Protein AF-A0A0N0Y2H9-F1 (afdb_monomer)

Sequence (114 aa):
MRFTQIVAGVDGRRLTVHWALGDAGSALEAGRGLHAGQFKTPERKGRMHTDLARACWQLRKPEQAATELLSAVRVCPAEVRDRPAIRRIAAELRSRHAQVVGVRELDTVFTTNA

Mean predicted aligned error: 9.99 Å

Radius of gyration: 14.58 Å; Cα contacts (8 Å, |Δi|>4): 117; chains: 1; bounding box: 41×27×34 Å

Structure (mmCIF, N/CA/C/O backbone):
data_AF-A0A0N0Y2H9-F1
#
_entry.id   AF-A0A0N0Y2H9-F1
#
loop_
_atom_site.group_PDB
_atom_site.id
_atom_site.type_symbol
_atom_site.label_atom_id
_atom_site.label_alt_id
_atom_site.label_comp_id
_atom_site.label_asym_id
_atom_site.label_entity_id
_atom_site.label_seq_id
_atom_s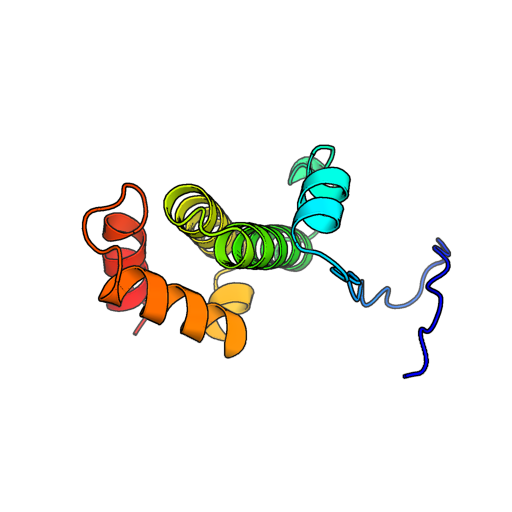ite.pdbx_PDB_ins_code
_atom_site.Cartn_x
_atom_site.Cartn_y
_atom_site.Cartn_z
_atom_site.occupancy
_atom_site.B_iso_or_equiv
_atom_site.auth_seq_id
_atom_site.auth_comp_id
_atom_site.auth_asym_id
_atom_site.auth_atom_id
_atom_site.pdbx_PDB_model_num
ATOM 1 N N . MET A 1 1 ? 23.328 -16.946 9.118 1.00 32.53 1 MET A N 1
ATOM 2 C CA . MET A 1 1 ? 22.316 -16.465 8.151 1.00 32.53 1 MET A CA 1
ATOM 3 C C . MET A 1 1 ? 23.055 -15.762 7.021 1.00 32.53 1 MET A C 1
ATOM 5 O O . MET A 1 1 ? 23.845 -14.875 7.307 1.00 32.53 1 MET A O 1
ATOM 9 N N . ARG A 1 2 ? 22.933 -16.245 5.777 1.00 28.75 2 ARG A N 1
ATOM 10 C CA . ARG A 1 2 ? 23.695 -15.729 4.625 1.00 28.75 2 ARG A CA 1
ATOM 11 C C . ARG A 1 2 ? 23.066 -14.419 4.137 1.00 28.75 2 ARG A C 1
ATOM 13 O O . ARG A 1 2 ? 21.943 -14.438 3.652 1.00 28.75 2 ARG A O 1
ATOM 20 N N . PHE A 1 3 ? 23.798 -13.317 4.266 1.00 26.92 3 PHE A N 1
ATOM 21 C CA . PHE A 1 3 ? 23.479 -12.036 3.638 1.00 26.92 3 PHE A CA 1
ATOM 22 C C . PHE A 1 3 ? 24.006 -12.069 2.203 1.00 26.92 3 PHE A C 1
ATOM 24 O O . PHE A 1 3 ? 25.196 -12.296 1.994 1.00 26.92 3 PHE A O 1
ATOM 31 N N . THR A 1 4 ? 23.138 -11.904 1.210 1.00 30.61 4 THR A N 1
ATOM 32 C CA . THR A 1 4 ? 23.554 -11.827 -0.196 1.00 30.61 4 THR A CA 1
ATOM 33 C C . THR A 1 4 ? 23.496 -10.369 -0.641 1.00 30.61 4 THR A C 1
ATOM 35 O O . THR A 1 4 ? 22.444 -9.739 -0.566 1.00 30.61 4 THR A O 1
ATOM 38 N N . GLN A 1 5 ? 24.651 -9.839 -1.055 1.00 37.34 5 GLN A N 1
ATOM 39 C CA . GLN A 1 5 ? 24.817 -8.545 -1.724 1.00 37.34 5 GLN A CA 1
ATOM 40 C C . GLN A 1 5 ? 23.873 -8.397 -2.927 1.00 37.34 5 GLN A C 1
ATOM 42 O O . GLN A 1 5 ? 23.621 -9.370 -3.636 1.00 37.34 5 GLN A O 1
ATOM 47 N N . ILE A 1 6 ? 23.450 -7.162 -3.220 1.00 40.69 6 ILE A N 1
ATOM 48 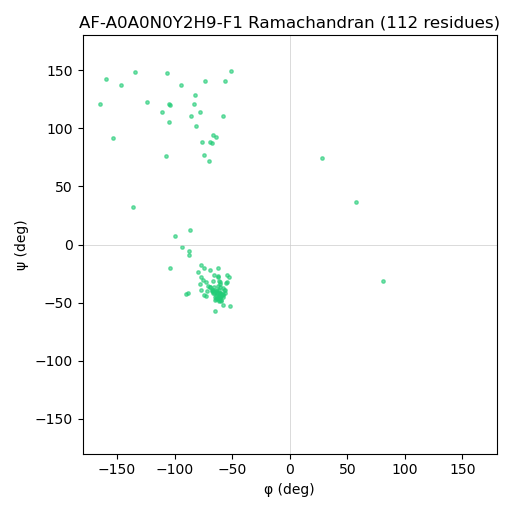C CA . ILE A 1 6 ? 22.817 -6.798 -4.495 1.00 40.69 6 ILE A CA 1
ATOM 49 C C . ILE A 1 6 ? 23.607 -5.646 -5.124 1.00 40.69 6 ILE A C 1
ATOM 51 O O . ILE A 1 6 ? 23.792 -4.597 -4.512 1.00 40.69 6 ILE A O 1
ATOM 55 N N . VAL A 1 7 ? 24.078 -5.876 -6.350 1.00 35.56 7 VAL A N 1
ATOM 56 C CA . VAL A 1 7 ? 24.754 -4.914 -7.230 1.00 35.56 7 VAL A CA 1
ATOM 57 C C . VAL A 1 7 ? 23.705 -4.290 -8.155 1.00 35.56 7 VAL A C 1
ATOM 59 O O . VAL A 1 7 ? 22.852 -5.005 -8.682 1.00 35.56 7 VAL A O 1
ATOM 62 N N . ALA A 1 8 ? 23.759 -2.976 -8.377 1.00 34.19 8 ALA A N 1
ATOM 63 C CA . ALA A 1 8 ? 22.943 -2.303 -9.386 1.00 34.19 8 ALA A CA 1
ATOM 64 C C . ALA A 1 8 ? 23.648 -2.366 -10.751 1.00 34.19 8 ALA A C 1
ATOM 66 O O . ALA A 1 8 ? 24.679 -1.730 -10.944 1.00 34.19 8 ALA A O 1
ATOM 67 N N . GLY A 1 9 ? 23.096 -3.134 -11.693 1.00 30.44 9 GLY A N 1
ATOM 68 C CA . GLY A 1 9 ? 23.494 -3.113 -13.101 1.00 30.44 9 GLY A CA 1
ATOM 69 C C . GLY A 1 9 ? 22.377 -2.515 -13.950 1.00 30.44 9 GLY A C 1
ATOM 70 O O . GLY A 1 9 ? 21.295 -3.094 -14.042 1.00 30.44 9 GLY A O 1
ATOM 71 N N . VAL A 1 10 ? 22.621 -1.353 -14.557 1.00 43.53 10 VAL A N 1
ATOM 72 C CA . VAL A 1 10 ? 21.818 -0.863 -15.681 1.00 43.53 10 VAL A CA 1
ATOM 73 C C . VAL A 1 10 ? 22.353 -1.560 -16.916 1.00 43.53 10 VAL A C 1
ATOM 75 O O . VAL A 1 10 ? 23.399 -1.174 -17.404 1.00 43.53 10 VAL A O 1
ATOM 78 N N . ASP A 1 11 ? 21.646 -2.589 -17.379 1.00 31.47 11 ASP A N 1
ATOM 79 C CA . ASP A 1 11 ? 21.603 -2.948 -18.794 1.00 31.47 11 ASP A CA 1
ATOM 80 C C . ASP A 1 11 ? 20.366 -3.798 -19.096 1.00 31.47 11 ASP A C 1
ATOM 82 O O . ASP A 1 11 ? 19.865 -4.571 -18.275 1.00 31.47 11 ASP A O 1
ATOM 86 N N . GLY A 1 12 ? 19.784 -3.550 -20.265 1.00 38.47 12 GLY A N 1
ATOM 87 C CA . GLY A 1 12 ? 18.423 -3.936 -20.611 1.00 38.47 12 GLY A CA 1
ATOM 88 C C . GLY A 1 12 ? 18.162 -5.442 -20.656 1.00 38.47 12 GLY A C 1
ATOM 89 O O . GLY A 1 12 ? 18.231 -6.052 -21.713 1.00 38.47 12 GLY A O 1
ATOM 90 N N . ARG A 1 13 ? 17.702 -6.031 -19.547 1.00 31.31 13 ARG A N 1
ATOM 91 C CA . ARG A 1 13 ? 16.777 -7.181 -19.536 1.00 31.31 13 ARG A CA 1
ATOM 92 C C . ARG A 1 13 ? 16.180 -7.336 -18.138 1.00 31.31 13 ARG A C 1
ATOM 94 O O . ARG A 1 13 ? 16.914 -7.493 -17.178 1.00 31.31 13 ARG A O 1
ATOM 101 N N . ARG A 1 14 ? 14.844 -7.256 -18.037 1.00 37.34 14 ARG A N 1
ATOM 102 C CA . ARG A 1 14 ? 14.018 -7.549 -16.841 1.00 37.34 14 ARG A CA 1
ATOM 103 C C . ARG A 1 14 ? 14.728 -7.320 -15.496 1.00 37.34 14 ARG A C 1
ATOM 105 O O . ARG A 1 14 ? 15.043 -8.260 -14.776 1.00 37.34 14 ARG A O 1
ATOM 112 N N . LEU A 1 15 ? 14.885 -6.051 -15.131 1.00 34.38 15 LEU A N 1
ATOM 113 C CA . LEU A 1 15 ? 15.155 -5.675 -13.749 1.00 34.38 15 LEU A CA 1
ATOM 114 C C . LEU A 1 15 ? 13.889 -5.947 -12.932 1.00 34.38 15 LEU A C 1
ATOM 116 O O . LEU A 1 15 ? 13.014 -5.088 -12.794 1.00 34.38 15 LEU A O 1
ATOM 120 N N . THR A 1 16 ? 13.756 -7.167 -12.421 1.00 32.69 16 THR A N 1
ATOM 121 C CA . THR A 1 16 ? 12.943 -7.397 -11.233 1.00 32.69 16 THR A CA 1
ATOM 122 C C . THR A 1 16 ? 13.678 -6.673 -10.114 1.00 32.69 16 THR A C 1
ATOM 124 O O . THR A 1 16 ? 14.646 -7.193 -9.567 1.00 32.69 16 THR A O 1
ATOM 127 N N . VAL A 1 17 ? 13.296 -5.425 -9.838 1.00 43.94 17 VAL A N 1
ATOM 128 C CA . VAL A 1 17 ? 13.818 -4.686 -8.688 1.00 43.94 17 VAL A CA 1
ATOM 129 C C . VAL A 1 17 ? 13.277 -5.384 -7.444 1.00 43.94 17 VAL A C 1
ATOM 131 O O . VAL A 1 17 ? 12.183 -5.094 -6.968 1.00 43.94 17 VAL A O 1
ATOM 134 N N . HIS A 1 18 ? 14.003 -6.392 -6.970 1.00 41.25 18 HIS A N 1
ATOM 135 C CA . HIS A 1 18 ? 13.834 -6.921 -5.630 1.00 41.25 18 HIS A CA 1
ATOM 136 C C . HIS A 1 18 ? 14.498 -5.918 -4.696 1.00 41.25 18 HIS A C 1
ATOM 138 O O . HIS A 1 18 ? 15.694 -5.997 -4.428 1.00 41.25 18 HIS A O 1
ATOM 144 N N . TRP A 1 19 ? 13.727 -4.923 -4.258 1.00 49.19 19 TRP A N 1
ATOM 145 C CA . TRP A 1 19 ? 14.160 -4.007 -3.214 1.00 49.19 19 TRP A CA 1
ATOM 146 C C . TRP A 1 19 ? 14.490 -4.827 -1.962 1.00 49.19 19 TRP A C 1
ATOM 148 O O . TRP A 1 19 ? 13.605 -5.410 -1.331 1.00 49.19 19 TRP A O 1
ATOM 158 N N . ALA A 1 20 ? 15.776 -4.902 -1.619 1.00 46.06 20 ALA A N 1
ATOM 159 C CA . ALA A 1 20 ? 16.231 -5.412 -0.337 1.00 46.06 20 ALA A CA 1
ATOM 160 C C . ALA A 1 20 ? 15.950 -4.349 0.732 1.00 46.06 20 ALA A C 1
ATOM 162 O O . ALA A 1 20 ? 16.840 -3.623 1.165 1.00 46.06 20 ALA A O 1
ATOM 163 N N . LEU A 1 21 ? 14.687 -4.247 1.152 1.00 51.44 21 LEU A N 1
ATOM 164 C CA . LEU A 1 21 ? 14.313 -3.577 2.396 1.00 51.44 21 LEU A CA 1
ATOM 165 C C . LEU A 1 21 ? 14.793 -4.447 3.574 1.00 51.44 21 LEU A C 1
ATOM 167 O O . LEU A 1 21 ? 13.999 -5.144 4.199 1.00 51.44 21 LEU A O 1
ATOM 171 N N . GLY A 1 22 ? 16.106 -4.491 3.816 1.00 48.41 22 GLY A N 1
ATOM 172 C CA . GLY A 1 22 ? 16.698 -5.223 4.946 1.00 48.41 22 GLY A CA 1
ATOM 173 C C . GLY A 1 22 ? 16.371 -4.589 6.304 1.00 48.41 22 GLY A C 1
ATOM 174 O O . GLY A 1 22 ? 16.367 -5.272 7.322 1.00 48.41 22 GLY A O 1
ATOM 175 N N . ASP A 1 23 ? 16.031 -3.302 6.293 1.00 58.00 23 ASP A N 1
ATOM 176 C CA . ASP A 1 23 ? 15.453 -2.549 7.398 1.00 58.00 23 ASP A CA 1
ATOM 177 C C . ASP A 1 23 ? 14.498 -1.499 6.794 1.00 58.00 23 ASP A C 1
ATOM 179 O O . ASP A 1 23 ? 14.790 -0.880 5.765 1.00 58.00 23 ASP A O 1
ATOM 183 N N . ALA A 1 24 ? 13.325 -1.335 7.402 1.00 58.28 24 ALA A N 1
ATOM 184 C CA . ALA A 1 24 ? 12.282 -0.431 6.931 1.00 58.28 24 ALA A CA 1
ATOM 185 C C . ALA A 1 24 ? 12.730 1.045 6.918 1.00 58.28 24 ALA A C 1
ATOM 187 O O . ALA A 1 24 ? 12.251 1.827 6.096 1.00 58.28 24 ALA A O 1
ATOM 188 N N . GLY A 1 25 ? 13.670 1.418 7.792 1.00 53.25 25 GLY A N 1
ATOM 189 C CA . GLY A 1 25 ? 14.330 2.721 7.810 1.00 53.25 25 GLY A CA 1
ATOM 190 C C . GLY A 1 25 ? 15.160 2.949 6.553 1.00 53.25 25 GLY A C 1
ATOM 191 O O . GLY A 1 25 ? 14.874 3.873 5.798 1.00 53.25 25 GLY A O 1
ATOM 192 N N . SER A 1 26 ? 16.111 2.057 6.269 1.00 57.94 26 SER A N 1
ATOM 193 C CA . SER A 1 26 ? 16.968 2.096 5.072 1.00 57.94 26 SER A CA 1
ATOM 194 C C . SER A 1 26 ? 16.172 2.155 3.764 1.00 57.94 26 SER A C 1
ATOM 196 O O . SER A 1 26 ? 16.579 2.788 2.790 1.00 57.94 26 SER A O 1
ATOM 198 N N . ALA A 1 27 ? 14.999 1.531 3.742 1.00 63.00 27 ALA A N 1
ATOM 199 C CA . ALA A 1 27 ? 14.101 1.592 2.606 1.00 63.00 27 ALA A CA 1
ATOM 200 C C . ALA A 1 27 ? 13.413 2.944 2.410 1.00 63.00 27 ALA A C 1
ATOM 202 O O . ALA A 1 27 ? 13.268 3.390 1.274 1.00 63.00 27 ALA A O 1
ATOM 203 N N . LEU A 1 28 ? 12.990 3.599 3.497 1.00 62.06 28 LEU A N 1
ATOM 204 C CA . LEU A 1 28 ? 12.467 4.961 3.412 1.00 62.06 28 LEU A CA 1
ATOM 205 C C . LEU A 1 28 ? 13.575 5.958 3.077 1.00 62.06 28 LEU A C 1
ATOM 207 O O . LEU A 1 28 ? 13.318 6.879 2.312 1.00 62.06 28 LEU A O 1
ATOM 211 N N . GLU A 1 29 ? 14.793 5.767 3.593 1.00 63.12 29 GLU A N 1
ATOM 212 C CA . GLU A 1 29 ? 15.971 6.563 3.217 1.00 63.12 29 GLU A CA 1
ATOM 213 C C . GLU A 1 29 ? 16.239 6.489 1.712 1.00 63.12 29 GLU A C 1
ATOM 215 O O . GLU A 1 29 ? 16.283 7.520 1.042 1.00 63.12 29 GLU A O 1
ATOM 220 N N . ALA A 1 30 ? 16.317 5.275 1.158 1.00 62.12 30 ALA A N 1
ATOM 221 C CA . ALA A 1 30 ? 16.434 5.067 -0.285 1.00 62.12 30 ALA A CA 1
ATOM 222 C C . ALA A 1 30 ? 15.214 5.614 -1.051 1.00 62.12 30 ALA A C 1
ATOM 224 O O . ALA A 1 30 ? 15.340 6.084 -2.181 1.00 62.12 30 ALA A O 1
ATOM 225 N N . GLY A 1 31 ? 14.038 5.582 -0.420 1.00 61.66 31 GLY A N 1
ATOM 226 C CA . GLY A 1 31 ? 12.783 6.097 -0.948 1.00 61.66 31 GLY A CA 1
ATOM 227 C C . GLY A 1 31 ? 12.653 7.621 -0.955 1.00 61.66 31 GLY A C 1
ATOM 228 O O . GLY A 1 31 ? 11.859 8.137 -1.734 1.00 61.66 31 GLY A O 1
ATOM 229 N N . ARG A 1 32 ? 13.426 8.368 -0.150 1.00 65.38 32 ARG A N 1
ATOM 230 C CA . ARG A 1 32 ? 13.263 9.831 -0.013 1.00 65.38 32 ARG A CA 1
ATOM 231 C C . ARG A 1 32 ? 13.504 10.613 -1.304 1.00 65.38 32 ARG A C 1
ATOM 233 O O . ARG A 1 32 ? 12.940 11.689 -1.468 1.00 65.38 32 ARG A O 1
ATOM 240 N N . GLY A 1 33 ? 14.328 10.084 -2.205 1.00 63.75 33 GLY A N 1
ATOM 241 C CA . GLY A 1 33 ? 14.561 10.659 -3.534 1.00 63.75 33 GLY A CA 1
ATOM 242 C C . GLY A 1 33 ? 13.664 10.082 -4.631 1.00 63.75 33 GLY A C 1
ATOM 243 O O . GLY A 1 33 ? 13.775 10.501 -5.786 1.00 63.75 33 GLY A O 1
ATOM 244 N N . LEU A 1 34 ? 12.813 9.103 -4.301 1.00 67.31 34 LEU A N 1
ATOM 245 C CA . LEU A 1 34 ? 11.944 8.459 -5.272 1.00 67.31 34 LEU A CA 1
ATOM 246 C C . LEU A 1 34 ? 10.695 9.298 -5.505 1.00 67.31 34 LEU A C 1
ATOM 248 O O . LEU A 1 34 ? 9.978 9.664 -4.578 1.00 67.31 34 LEU A O 1
ATOM 252 N N . HIS A 1 35 ? 10.401 9.560 -6.771 1.00 68.62 35 HIS A N 1
ATOM 253 C CA . HIS A 1 35 ? 9.135 10.158 -7.167 1.00 68.62 35 HIS A CA 1
ATOM 254 C C . HIS A 1 35 ? 8.561 9.421 -8.370 1.00 68.62 35 HIS A C 1
ATOM 256 O O . HIS A 1 35 ? 9.286 8.943 -9.244 1.00 68.62 35 HIS A O 1
ATOM 262 N N . ALA A 1 36 ? 7.229 9.365 -8.454 1.00 64.50 36 ALA A N 1
ATOM 263 C CA . ALA A 1 36 ? 6.524 8.615 -9.494 1.00 64.50 36 ALA A CA 1
ATOM 264 C C . ALA A 1 36 ? 6.955 8.999 -10.926 1.00 64.50 36 ALA A C 1
ATOM 266 O O . ALA A 1 36 ? 6.891 8.171 -11.831 1.00 64.50 36 ALA A O 1
ATOM 267 N N . GLY A 1 37 ? 7.440 10.230 -11.135 1.00 71.19 37 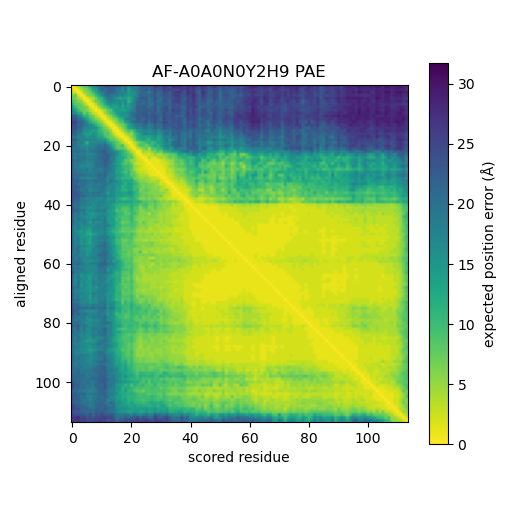GLY A N 1
ATOM 268 C CA . GLY A 1 37 ? 7.985 10.697 -12.416 1.00 71.19 37 GLY A CA 1
ATOM 269 C C . GLY A 1 37 ? 9.229 9.942 -12.915 1.00 71.19 37 GLY A C 1
ATOM 270 O O . GLY A 1 37 ? 9.486 9.946 -14.114 1.00 71.19 37 GLY A O 1
ATOM 271 N N . GLN A 1 38 ? 9.967 9.250 -12.041 1.00 74.69 38 GLN A N 1
ATOM 272 C CA . GLN A 1 38 ? 11.147 8.453 -12.416 1.00 74.69 38 GLN A CA 1
ATOM 273 C C . GLN A 1 38 ? 10.783 7.105 -13.054 1.00 74.69 38 GLN A C 1
ATOM 275 O O . GLN A 1 38 ? 11.607 6.475 -13.720 1.00 74.69 38 GLN A O 1
ATOM 280 N N . PHE A 1 39 ? 9.545 6.644 -12.877 1.00 76.12 39 PHE A N 1
ATOM 281 C CA . PHE A 1 39 ? 9.099 5.345 -13.361 1.00 76.12 39 PHE A CA 1
ATOM 282 C C . PHE A 1 39 ? 8.223 5.527 -14.597 1.00 76.12 39 PHE A C 1
ATOM 284 O O . PHE A 1 39 ? 7.189 6.182 -14.554 1.00 76.12 39 PHE A O 1
ATOM 291 N N . LYS A 1 40 ? 8.622 4.930 -15.724 1.00 78.62 40 LYS A N 1
ATOM 292 C CA . LYS A 1 40 ? 7.898 5.109 -16.993 1.00 78.62 40 LYS A CA 1
AT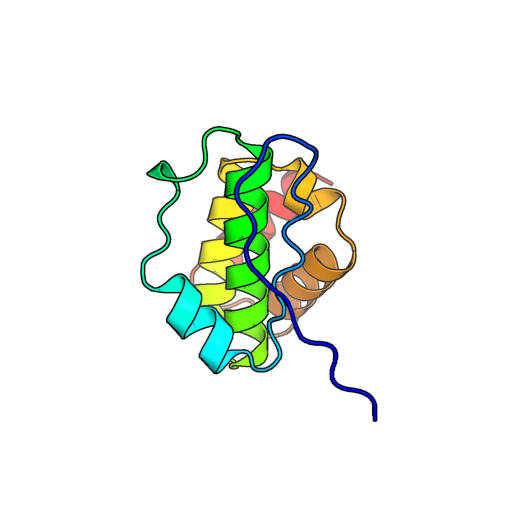OM 293 C C . LYS A 1 40 ? 6.552 4.384 -17.042 1.00 78.62 40 LYS A C 1
ATOM 295 O O . LYS A 1 40 ? 5.641 4.879 -17.693 1.00 78.62 40 LYS A O 1
ATOM 300 N N . THR A 1 41 ? 6.420 3.235 -16.376 1.00 85.44 41 THR A N 1
ATOM 301 C CA . THR A 1 41 ? 5.212 2.399 -16.479 1.00 85.44 41 THR A CA 1
ATOM 302 C C . THR A 1 41 ? 4.347 2.476 -15.217 1.00 85.44 41 THR A C 1
ATOM 304 O O . THR A 1 41 ? 4.897 2.629 -14.118 1.00 85.44 41 THR A O 1
ATOM 307 N N . PRO A 1 42 ? 3.011 2.363 -15.344 1.00 85.69 42 PRO A N 1
ATOM 308 C CA . PRO A 1 42 ? 2.101 2.333 -14.200 1.00 85.69 42 PRO A CA 1
ATOM 309 C C . PRO A 1 42 ? 2.436 1.227 -13.194 1.00 85.69 42 PRO A C 1
ATOM 311 O O . PRO A 1 42 ? 2.415 1.465 -11.991 1.00 85.69 42 PRO A O 1
ATOM 314 N N . GLU A 1 43 ? 2.839 0.046 -13.660 1.00 83.50 43 GLU A N 1
ATOM 315 C CA . GLU A 1 43 ? 3.158 -1.102 -12.799 1.00 83.50 43 GLU A CA 1
ATOM 316 C C . GLU A 1 43 ? 4.385 -0.809 -11.933 1.00 83.50 43 GLU A C 1
ATOM 318 O O . GLU A 1 43 ? 4.406 -1.101 -10.739 1.00 83.50 43 GLU A O 1
ATOM 323 N N . ARG A 1 44 ? 5.414 -0.173 -12.510 1.00 81.50 44 ARG A N 1
ATOM 324 C CA . ARG A 1 44 ? 6.622 0.206 -11.764 1.00 81.50 44 ARG A CA 1
ATOM 325 C C . ARG A 1 44 ? 6.335 1.287 -10.722 1.00 81.50 44 ARG A C 1
ATOM 327 O O . ARG A 1 44 ? 6.849 1.193 -9.610 1.00 81.50 44 ARG A O 1
ATOM 334 N N . LYS A 1 45 ? 5.499 2.275 -11.058 1.00 85.38 45 LYS A N 1
ATOM 335 C CA . LYS A 1 45 ? 5.034 3.301 -10.109 1.00 85.38 45 LYS A CA 1
ATOM 336 C C . LYS A 1 45 ? 4.203 2.684 -8.979 1.00 85.38 45 LYS A C 1
ATOM 338 O O . LYS A 1 45 ? 4.452 2.972 -7.813 1.00 85.38 45 LYS A O 1
ATOM 343 N N . GLY A 1 46 ? 3.255 1.805 -9.313 1.00 86.81 46 GLY A N 1
ATOM 344 C CA . GLY A 1 46 ? 2.444 1.081 -8.333 1.00 86.81 46 GLY A CA 1
ATOM 345 C C . GLY A 1 46 ? 3.314 0.258 -7.387 1.00 86.81 46 GLY A C 1
ATOM 346 O O . GLY A 1 46 ? 3.149 0.335 -6.172 1.00 86.81 46 GLY A O 1
ATOM 347 N N . ARG A 1 47 ? 4.320 -0.441 -7.925 1.00 86.25 47 ARG A N 1
ATOM 348 C CA . ARG A 1 47 ? 5.270 -1.219 -7.126 1.00 86.25 47 ARG A CA 1
ATOM 349 C C . ARG A 1 47 ? 6.041 -0.363 -6.127 1.00 86.25 47 ARG A C 1
ATOM 351 O O . ARG A 1 47 ? 6.064 -0.716 -4.952 1.00 86.25 47 ARG A O 1
ATOM 358 N N . MET A 1 48 ? 6.581 0.775 -6.567 1.00 85.12 48 MET A N 1
ATOM 359 C CA . MET A 1 48 ? 7.238 1.744 -5.683 1.00 85.12 48 MET A CA 1
ATOM 360 C C . MET A 1 48 ? 6.328 2.124 -4.505 1.00 85.12 48 MET A C 1
ATOM 362 O O . MET A 1 48 ? 6.724 1.959 -3.355 1.00 85.12 48 MET A O 1
ATOM 366 N N . HIS A 1 49 ? 5.093 2.551 -4.778 1.00 88.44 49 HIS A N 1
ATOM 367 C CA . HIS A 1 49 ? 4.135 2.923 -3.735 1.00 88.44 49 HIS A CA 1
ATOM 368 C C . HIS A 1 49 ? 3.806 1.753 -2.789 1.00 88.44 49 HIS A C 1
ATOM 370 O O . HIS A 1 49 ? 3.782 1.918 -1.572 1.00 88.44 49 HIS A O 1
ATOM 376 N N . THR A 1 50 ? 3.626 0.530 -3.300 1.00 89.25 50 THR A N 1
ATOM 377 C CA . THR A 1 50 ? 3.381 -0.638 -2.429 1.00 89.25 50 THR A CA 1
ATOM 378 C C . THR A 1 50 ? 4.574 -1.012 -1.543 1.00 89.25 50 THR A C 1
ATOM 380 O O . THR A 1 50 ? 4.379 -1.519 -0.434 1.00 89.25 50 THR A O 1
ATOM 383 N N . ASP A 1 51 ? 5.802 -0.771 -2.004 1.00 85.56 51 ASP A N 1
ATOM 384 C CA . ASP A 1 51 ? 7.012 -1.044 -1.229 1.00 85.56 51 ASP A CA 1
ATOM 385 C C . ASP A 1 51 ? 7.222 0.044 -0.155 1.00 85.56 51 ASP A C 1
ATOM 387 O O . ASP A 1 51 ? 7.511 -0.287 0.998 1.00 85.56 51 ASP A O 1
ATOM 391 N N . LEU A 1 52 ? 6.950 1.317 -0.478 1.00 85.62 52 LEU A N 1
ATOM 392 C CA . LEU A 1 52 ? 6.907 2.414 0.498 1.00 85.62 52 LEU A CA 1
ATOM 393 C C . LEU A 1 52 ? 5.828 2.183 1.563 1.00 85.62 52 LEU A C 1
ATOM 395 O O . LEU A 1 52 ? 6.105 2.300 2.756 1.00 85.62 52 LEU A O 1
ATOM 399 N N . ALA A 1 53 ? 4.626 1.759 1.162 1.00 90.19 53 ALA A N 1
ATOM 400 C CA . ALA A 1 53 ? 3.555 1.413 2.093 1.00 90.19 53 ALA A CA 1
ATOM 401 C C . ALA A 1 53 ? 3.985 0.334 3.096 1.00 90.19 53 ALA A C 1
ATOM 403 O O . ALA A 1 53 ? 3.702 0.433 4.292 1.00 90.19 53 ALA A O 1
ATOM 404 N N . ARG A 1 54 ? 4.705 -0.692 2.622 1.00 87.94 54 ARG A N 1
ATOM 405 C CA . ARG A 1 54 ? 5.245 -1.751 3.479 1.00 87.94 54 ARG A CA 1
ATOM 406 C C . ARG A 1 54 ? 6.275 -1.214 4.467 1.00 87.94 54 ARG A C 1
ATOM 408 O O . ARG A 1 54 ? 6.205 -1.576 5.640 1.00 87.94 54 ARG A O 1
ATOM 415 N N . ALA A 1 55 ? 7.192 -0.362 4.016 1.00 85.56 55 ALA A N 1
ATOM 416 C CA . ALA A 1 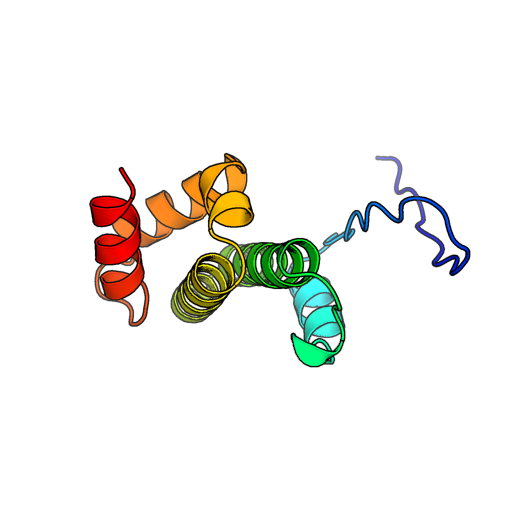55 ? 8.187 0.261 4.885 1.00 85.56 55 ALA A CA 1
ATOM 417 C C . ALA A 1 55 ? 7.519 1.125 5.971 1.00 85.56 55 ALA A C 1
ATOM 419 O O . ALA A 1 55 ? 7.800 0.967 7.160 1.00 85.56 55 ALA A O 1
ATOM 420 N N . CYS A 1 56 ? 6.558 1.970 5.584 1.00 86.31 56 CYS A N 1
ATOM 421 C CA . CYS A 1 56 ? 5.764 2.778 6.511 1.00 86.31 56 CYS A CA 1
ATOM 422 C C . CYS A 1 56 ? 5.023 1.912 7.540 1.00 86.31 56 CYS A C 1
ATOM 424 O O . CYS A 1 56 ? 5.028 2.226 8.732 1.00 86.31 56 CYS A O 1
ATOM 426 N N . TRP A 1 57 ? 4.430 0.793 7.110 1.00 88.88 57 TRP A N 1
ATOM 427 C CA . TRP A 1 57 ? 3.742 -0.135 8.009 1.00 88.88 57 TRP A CA 1
ATOM 428 C C . TRP A 1 57 ? 4.689 -0.765 9.035 1.00 88.88 57 TRP A C 1
ATOM 430 O O . TRP A 1 57 ? 4.394 -0.769 10.232 1.00 88.88 57 TRP A O 1
ATOM 440 N N . GLN A 1 58 ? 5.854 -1.237 8.587 1.00 86.50 58 GLN A N 1
ATOM 441 C CA . GLN A 1 58 ? 6.881 -1.816 9.457 1.00 86.50 58 GLN A CA 1
ATOM 442 C C . GLN A 1 58 ? 7.396 -0.812 10.499 1.00 86.50 58 GLN A C 1
ATOM 444 O O . GLN A 1 58 ? 7.673 -1.195 11.633 1.00 86.50 58 GLN A O 1
ATOM 449 N N . LEU A 1 59 ? 7.440 0.477 10.152 1.00 86.44 59 LEU A N 1
ATOM 450 C CA . LEU A 1 59 ? 7.814 1.569 11.057 1.00 86.44 59 LEU A CA 1
ATOM 451 C C . LEU A 1 59 ? 6.645 2.128 11.879 1.00 86.44 59 LEU A C 1
ATOM 453 O O . LEU A 1 59 ? 6.788 3.183 12.495 1.00 86.44 59 LEU A O 1
ATOM 457 N N . ARG A 1 60 ? 5.489 1.449 11.902 1.00 90.31 60 ARG A N 1
ATOM 458 C CA . ARG A 1 60 ? 4.293 1.864 12.659 1.00 90.31 60 ARG A CA 1
ATOM 459 C C . ARG A 1 60 ? 3.795 3.262 12.273 1.00 90.31 60 ARG A C 1
ATOM 461 O O . ARG A 1 60 ? 3.290 3.994 13.120 1.00 90.31 60 ARG A O 1
ATOM 468 N N . LYS A 1 61 ? 3.885 3.606 10.984 1.00 89.19 61 LYS A N 1
ATOM 469 C CA . LYS A 1 61 ? 3.372 4.854 10.395 1.00 89.19 61 LYS A CA 1
ATOM 470 C C . LYS A 1 61 ? 2.117 4.571 9.550 1.00 89.19 61 LYS A C 1
ATOM 472 O O . LYS A 1 61 ? 2.206 4.518 8.321 1.00 89.19 61 LYS A O 1
ATOM 477 N N . PRO A 1 62 ? 0.946 4.342 10.179 1.00 92.06 62 PRO A N 1
ATOM 478 C CA . PRO A 1 62 ? -0.248 3.852 9.489 1.00 92.06 62 PRO A CA 1
ATOM 479 C C . PRO A 1 62 ? -0.820 4.838 8.466 1.00 92.06 62 PRO A C 1
ATOM 481 O O . PRO A 1 62 ? -1.266 4.411 7.408 1.00 92.06 62 PRO A O 1
ATOM 484 N N . GLU A 1 63 ? -0.769 6.141 8.743 1.00 92.12 63 GLU A N 1
ATOM 485 C CA . GLU A 1 63 ? -1.264 7.176 7.826 1.00 92.12 63 GLU A CA 1
ATOM 486 C C . GLU A 1 63 ? -0.452 7.209 6.528 1.00 92.12 63 GLU A C 1
ATOM 488 O O . GLU A 1 63 ? -1.003 7.134 5.434 1.00 92.12 63 GLU A O 1
ATOM 493 N N . GLN A 1 64 ? 0.877 7.215 6.645 1.00 90.94 64 GLN A N 1
ATOM 494 C CA . GLN A 1 64 ? 1.775 7.183 5.490 1.00 90.94 64 GLN A CA 1
ATOM 495 C C . GLN A 1 64 ? 1.622 5.877 4.709 1.00 90.94 64 GLN A C 1
ATOM 497 O O . GLN A 1 64 ? 1.581 5.895 3.483 1.00 90.94 64 GLN A O 1
ATOM 502 N N . ALA A 1 65 ? 1.467 4.746 5.405 1.00 92.75 65 ALA A N 1
ATOM 503 C CA . ALA A 1 65 ? 1.185 3.474 4.752 1.00 92.75 65 ALA A CA 1
ATOM 504 C C . ALA A 1 65 ? -0.130 3.524 3.955 1.00 92.75 65 ALA A C 1
ATOM 506 O O . ALA A 1 65 ? -0.165 3.069 2.815 1.00 92.75 65 ALA A O 1
ATOM 507 N N . ALA A 1 66 ? -1.193 4.110 4.514 1.00 94.25 66 ALA A N 1
ATOM 508 C CA . ALA A 1 66 ? -2.472 4.258 3.826 1.00 94.25 66 ALA A CA 1
ATOM 509 C C . ALA A 1 66 ? -2.371 5.176 2.596 1.00 94.25 66 ALA A C 1
ATOM 511 O O . ALA A 1 66 ? -2.850 4.807 1.525 1.00 94.25 66 ALA A O 1
ATOM 512 N N . THR A 1 67 ? -1.695 6.321 2.716 1.00 94.25 67 THR A N 1
ATOM 513 C CA . THR A 1 67 ? -1.465 7.266 1.609 1.00 94.25 67 THR A CA 1
ATOM 514 C C . THR A 1 67 ? -0.709 6.627 0.445 1.00 94.25 67 THR A C 1
ATOM 516 O O . THR A 1 67 ? -1.079 6.799 -0.720 1.00 94.25 67 THR A O 1
ATOM 519 N N . GLU A 1 68 ? 0.325 5.843 0.744 1.00 93.38 68 GLU A N 1
ATOM 520 C CA . GLU A 1 68 ? 1.081 5.118 -0.276 1.00 93.38 68 GLU A CA 1
ATOM 521 C C . GLU A 1 68 ? 0.226 4.032 -0.945 1.00 93.38 68 GLU A C 1
ATOM 523 O O . GLU A 1 68 ? 0.237 3.902 -2.167 1.00 93.38 68 GLU A O 1
ATOM 528 N N . LEU A 1 69 ? -0.607 3.304 -0.191 1.00 93.50 69 LEU A N 1
ATOM 529 C CA . LEU A 1 69 ? -1.536 2.337 -0.788 1.00 93.50 69 LEU A CA 1
ATOM 530 C C . LEU A 1 69 ? -2.586 3.003 -1.681 1.00 93.50 69 LEU A C 1
ATOM 532 O O . LEU A 1 69 ? -2.854 2.492 -2.766 1.00 93.50 69 LEU A O 1
ATOM 536 N N . LEU A 1 70 ? -3.146 4.145 -1.280 1.00 94.12 70 LEU A N 1
ATOM 537 C CA . LEU A 1 70 ? -4.068 4.916 -2.120 1.00 94.12 70 LEU A CA 1
ATOM 538 C C . LEU 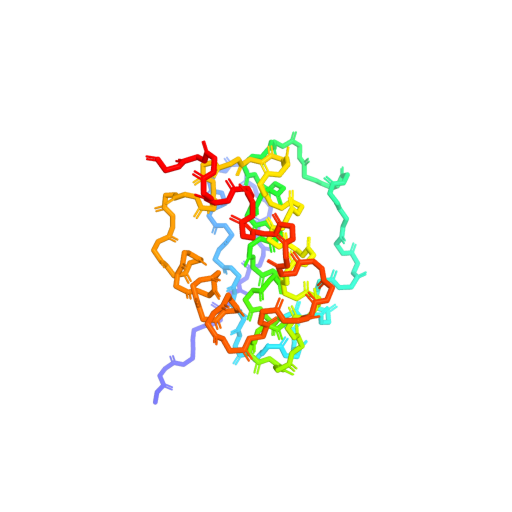A 1 70 ? -3.394 5.368 -3.418 1.00 94.12 70 LEU A C 1
ATOM 540 O O . LEU A 1 70 ? -3.978 5.251 -4.496 1.00 94.12 70 LEU A O 1
ATOM 544 N N . SER A 1 71 ? -2.143 5.821 -3.333 1.00 93.44 71 SER A N 1
ATOM 545 C CA . SER A 1 71 ? -1.346 6.195 -4.505 1.00 93.44 71 SER A CA 1
ATOM 546 C C . SER A 1 71 ? -1.090 4.991 -5.416 1.00 93.44 71 SER A C 1
ATOM 548 O O . SER A 1 71 ? -1.259 5.090 -6.632 1.00 93.44 71 SER A O 1
ATOM 550 N N . ALA A 1 72 ? -0.781 3.823 -4.843 1.00 92.31 72 ALA A N 1
ATOM 551 C CA . ALA A 1 72 ? -0.635 2.581 -5.594 1.00 92.31 72 ALA A CA 1
ATOM 552 C C . ALA A 1 72 ? -1.929 2.193 -6.324 1.00 92.31 72 ALA A C 1
ATOM 554 O O . ALA A 1 72 ? -1.866 1.883 -7.511 1.00 92.31 72 ALA A O 1
ATOM 555 N N . VAL A 1 73 ? -3.094 2.266 -5.662 1.00 92.50 73 VAL A N 1
ATOM 556 C CA . VAL A 1 73 ? -4.391 1.997 -6.308 1.00 92.50 73 VAL A CA 1
ATOM 557 C C . VAL A 1 73 ? -4.614 2.958 -7.472 1.00 92.50 73 VAL A C 1
ATOM 559 O O . VAL A 1 73 ? -4.958 2.512 -8.561 1.00 92.50 73 VAL A O 1
ATOM 562 N N . ARG A 1 74 ? -4.407 4.264 -7.268 1.00 91.62 74 ARG A N 1
ATOM 563 C CA . ARG A 1 74 ? -4.645 5.282 -8.306 1.00 91.62 74 ARG A CA 1
ATOM 564 C C . ARG A 1 74 ? -3.781 5.065 -9.546 1.00 91.62 74 ARG A C 1
ATOM 566 O O . ARG A 1 74 ? -4.223 5.358 -10.652 1.00 91.62 74 ARG A O 1
ATOM 573 N N . VAL A 1 75 ? -2.556 4.569 -9.370 1.00 91.38 75 VAL A N 1
ATOM 574 C CA . VAL A 1 75 ? -1.618 4.382 -10.480 1.00 91.38 75 VAL A CA 1
ATOM 575 C C . VAL A 1 75 ? -1.739 3.002 -11.129 1.00 91.38 75 VAL A C 1
ATOM 577 O O . VAL A 1 75 ? -1.685 2.898 -12.351 1.00 91.38 75 VAL A O 1
ATOM 580 N N . CYS A 1 76 ? -1.879 1.938 -10.339 1.00 89.50 76 CYS A N 1
ATOM 581 C CA . CYS A 1 76 ? -1.996 0.570 -10.831 1.00 89.50 76 CYS A CA 1
ATOM 582 C C . CYS A 1 76 ? -2.766 -0.300 -9.817 1.00 89.50 76 CYS A C 1
ATOM 584 O O . CYS A 1 76 ? -2.151 -0.922 -8.945 1.00 89.50 76 CYS A O 1
ATOM 586 N N . PRO A 1 77 ? -4.105 -0.407 -9.940 1.00 87.81 77 PRO A N 1
ATOM 587 C CA . PRO A 1 77 ? -4.924 -1.197 -9.018 1.00 87.81 77 PRO A CA 1
ATOM 588 C C . PRO A 1 77 ? -4.476 -2.662 -8.895 1.00 87.81 77 PRO A C 1
ATOM 590 O O . PRO A 1 77 ? -4.555 -3.249 -7.815 1.00 87.81 77 PRO A O 1
ATOM 593 N N . ALA A 1 78 ? -3.958 -3.242 -9.984 1.00 84.75 78 ALA A N 1
ATOM 594 C CA . ALA A 1 78 ? -3.473 -4.620 -10.026 1.00 84.75 78 ALA A CA 1
ATOM 595 C C . ALA A 1 78 ? -2.323 -4.881 -9.034 1.00 84.75 78 ALA A C 1
ATOM 597 O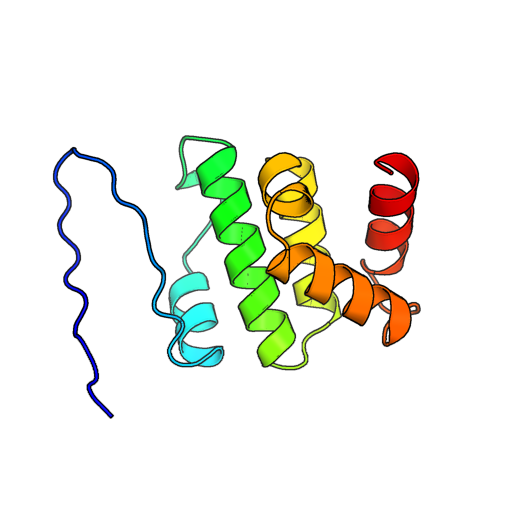 O . ALA A 1 78 ? -2.306 -5.923 -8.387 1.00 84.75 78 ALA A O 1
ATOM 598 N N . GLU A 1 79 ? -1.412 -3.924 -8.812 1.00 84.38 79 GLU A N 1
ATOM 599 C CA . GLU A 1 79 ? -0.314 -4.089 -7.839 1.00 84.38 79 GLU A CA 1
ATOM 600 C C . GLU A 1 79 ? -0.817 -4.192 -6.392 1.00 84.38 79 GLU A C 1
ATOM 602 O O . GLU A 1 79 ? -0.170 -4.812 -5.545 1.00 84.38 79 GLU A O 1
ATOM 607 N N . VAL A 1 80 ? -1.983 -3.617 -6.100 1.00 85.94 80 VAL A N 1
ATOM 608 C CA . VAL A 1 80 ? -2.607 -3.679 -4.775 1.00 85.94 80 VAL A CA 1
ATOM 609 C C . VAL A 1 80 ? -3.487 -4.922 -4.643 1.00 85.94 80 VAL A C 1
ATOM 611 O O . VAL A 1 80 ? -3.453 -5.595 -3.610 1.00 85.94 80 VAL A O 1
ATOM 614 N N . ARG A 1 81 ? -4.247 -5.257 -5.692 1.00 85.44 81 ARG A N 1
ATOM 615 C CA . ARG A 1 81 ? -5.174 -6.396 -5.710 1.00 85.44 81 ARG A CA 1
ATOM 616 C C . ARG A 1 81 ? -4.450 -7.740 -5.778 1.00 85.44 81 ARG A C 1
ATOM 618 O O . ARG A 1 81 ? -4.785 -8.655 -5.029 1.00 85.44 81 ARG A O 1
ATOM 625 N N . ASP A 1 82 ? -3.441 -7.861 -6.632 1.00 86.06 82 ASP A N 1
ATOM 626 C CA . ASP A 1 82 ? -2.867 -9.161 -6.988 1.00 86.06 82 ASP A CA 1
ATOM 627 C C . ASP A 1 82 ? -1.750 -9.595 -6.020 1.00 86.06 82 ASP A C 1
ATOM 629 O O . ASP A 1 82 ? -1.261 -10.721 -6.088 1.00 86.06 82 ASP A O 1
ATOM 633 N N . ARG A 1 83 ? -1.348 -8.728 -5.074 1.00 83.06 83 ARG A N 1
ATOM 634 C CA . ARG A 1 83 ? -0.273 -8.996 -4.104 1.00 83.06 83 ARG A CA 1
ATOM 635 C C . ARG A 1 83 ? -0.840 -9.296 -2.708 1.00 83.06 83 ARG A C 1
ATOM 637 O O . ARG A 1 83 ? -1.202 -8.366 -1.981 1.00 83.06 83 ARG A O 1
ATOM 644 N N . PRO A 1 84 ? -0.834 -10.565 -2.244 1.00 85.88 84 PRO A N 1
ATOM 645 C CA . PRO A 1 84 ? -1.435 -10.948 -0.961 1.00 85.88 84 PRO A CA 1
ATOM 646 C C . PRO A 1 84 ? -0.854 -10.211 0.250 1.00 85.88 84 PRO A C 1
ATOM 648 O O . PRO A 1 84 ? -1.591 -9.829 1.156 1.00 85.88 84 PRO A O 1
ATOM 651 N N . ALA A 1 85 ? 0.459 -9.958 0.253 1.00 84.12 85 ALA A N 1
ATOM 652 C CA . ALA A 1 85 ? 1.117 -9.214 1.326 1.00 84.12 85 ALA A CA 1
ATOM 653 C C . ALA A 1 85 ? 0.596 -7.770 1.444 1.00 84.12 85 ALA A C 1
ATOM 655 O O . ALA A 1 85 ? 0.458 -7.257 2.549 1.00 84.12 85 ALA A O 1
ATOM 656 N N . ILE A 1 86 ? 0.270 -7.129 0.318 1.00 88.06 86 ILE A N 1
ATOM 657 C CA . ILE A 1 86 ? -0.239 -5.753 0.288 1.00 88.06 86 ILE A CA 1
ATOM 658 C C . ILE A 1 86 ? -1.694 -5.713 0.757 1.00 88.06 86 ILE A C 1
ATOM 660 O O . ILE A 1 86 ? -2.042 -4.907 1.619 1.00 88.06 86 ILE A O 1
ATOM 664 N N . ARG A 1 87 ? -2.519 -6.659 0.293 1.00 90.06 87 ARG A N 1
ATOM 665 C CA . ARG A 1 87 ? -3.890 -6.838 0.796 1.00 90.06 87 ARG A CA 1
ATOM 666 C C . ARG A 1 87 ? -3.934 -7.071 2.303 1.00 90.06 87 ARG A C 1
ATOM 668 O O . ARG A 1 87 ? -4.806 -6.532 2.979 1.00 90.06 87 ARG A O 1
ATOM 675 N N . ARG A 1 88 ? -2.984 -7.844 2.836 1.00 91.25 88 ARG A N 1
ATOM 676 C CA . ARG A 1 88 ? -2.872 -8.077 4.278 1.00 91.25 88 ARG A CA 1
ATOM 677 C C . ARG A 1 88 ? -2.610 -6.778 5.040 1.00 91.25 88 ARG A C 1
ATOM 679 O O . ARG A 1 88 ? -3.297 -6.527 6.022 1.00 91.25 88 ARG A O 1
ATOM 686 N N . ILE A 1 89 ? -1.680 -5.944 4.572 1.00 91.94 89 ILE A N 1
ATOM 687 C CA . ILE A 1 89 ? -1.404 -4.638 5.192 1.00 91.94 89 ILE A CA 1
ATOM 688 C C . ILE A 1 89 ? -2.654 -3.753 5.153 1.00 91.94 89 ILE A C 1
ATOM 690 O O . ILE A 1 89 ? -3.022 -3.180 6.173 1.00 91.94 89 ILE A O 1
ATOM 694 N N . ALA A 1 90 ? -3.356 -3.689 4.017 1.00 91.19 90 ALA A N 1
ATOM 695 C CA . ALA A 1 90 ? -4.597 -2.922 3.904 1.00 91.19 90 ALA A CA 1
ATOM 696 C C . ALA A 1 90 ? -5.679 -3.408 4.891 1.00 91.19 90 ALA A C 1
ATOM 698 O O . ALA A 1 90 ? -6.332 -2.597 5.545 1.00 91.19 90 ALA A O 1
ATOM 699 N N . ALA A 1 91 ? -5.840 -4.724 5.054 1.00 91.06 91 ALA A N 1
ATOM 700 C CA . ALA A 1 91 ? -6.770 -5.305 6.024 1.00 91.06 91 ALA A CA 1
ATOM 701 C C . ALA A 1 91 ? -6.357 -5.028 7.485 1.00 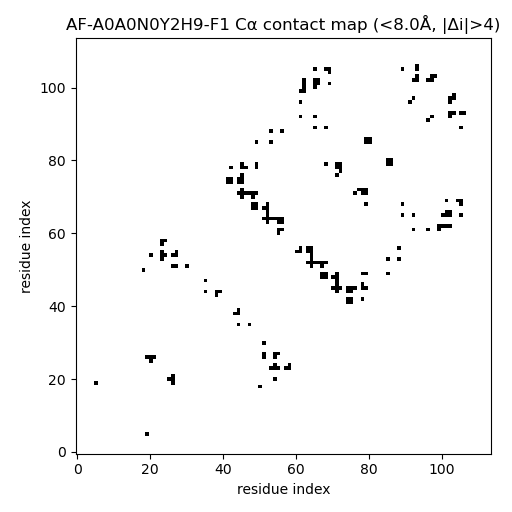91.06 91 ALA A C 1
ATOM 703 O O . ALA A 1 91 ? -7.203 -4.737 8.334 1.00 91.06 91 ALA A O 1
ATOM 704 N N . GLU A 1 92 ? -5.059 -5.073 7.794 1.00 92.69 92 GLU A N 1
ATOM 705 C CA . GLU A 1 92 ? -4.534 -4.736 9.122 1.00 92.69 92 GLU A CA 1
ATOM 706 C C . GLU A 1 92 ? -4.705 -3.238 9.435 1.00 92.69 92 GLU A C 1
ATOM 708 O O . GLU A 1 92 ? -5.107 -2.892 10.545 1.00 92.69 92 GLU A O 1
ATOM 713 N N . LEU A 1 93 ? -4.502 -2.354 8.452 1.00 91.88 93 LEU A N 1
ATOM 714 C CA . LEU A 1 93 ? -4.776 -0.919 8.579 1.00 91.88 93 LEU A CA 1
ATOM 715 C C . LEU A 1 93 ? -6.259 -0.658 8.849 1.00 91.88 93 LEU A C 1
ATOM 717 O O . LEU A 1 93 ? -6.589 0.034 9.808 1.00 91.88 93 LEU A O 1
ATOM 721 N N . ARG A 1 94 ? -7.156 -1.264 8.066 1.00 90.56 94 ARG A N 1
ATOM 722 C CA . ARG A 1 94 ? -8.610 -1.120 8.248 1.00 90.56 94 ARG A CA 1
ATOM 723 C C . ARG A 1 94 ? -9.087 -1.636 9.604 1.00 90.56 94 ARG A C 1
ATOM 725 O O . ARG A 1 94 ? -9.932 -1.007 10.224 1.00 90.56 94 ARG A O 1
ATOM 732 N N . SER A 1 95 ? -8.535 -2.748 10.087 1.00 91.50 95 SER A N 1
ATOM 733 C CA . SER A 1 95 ? -8.958 -3.335 11.367 1.00 91.50 95 SER A CA 1
ATOM 734 C C . SER A 1 95 ? -8.384 -2.621 12.593 1.00 91.50 95 SER A C 1
ATOM 736 O O . SER A 1 95 ? -9.060 -2.544 13.614 1.00 91.50 95 SER A O 1
ATOM 738 N N . ARG A 1 96 ? -7.153 -2.095 12.523 1.00 91.25 96 ARG A N 1
ATOM 739 C CA . ARG A 1 96 ? -6.450 -1.519 13.689 1.00 91.25 96 ARG A CA 1
ATOM 740 C C . ARG A 1 96 ? -6.409 0.006 13.710 1.00 91.25 96 ARG A C 1
ATOM 742 O O . ARG A 1 96 ? -6.177 0.591 14.763 1.00 91.25 96 ARG A O 1
ATOM 749 N N . HIS A 1 97 ? -6.605 0.647 12.562 1.00 89.81 97 HIS A N 1
ATOM 750 C CA . HIS A 1 97 ? -6.392 2.082 12.362 1.00 89.81 97 HIS A CA 1
ATOM 751 C C . HIS A 1 97 ? -7.530 2.736 11.565 1.00 89.81 97 HIS A C 1
ATOM 753 O O . HIS A 1 97 ? -7.303 3.712 10.858 1.00 89.81 97 HIS A O 1
ATOM 759 N N . ALA A 1 98 ? -8.764 2.239 11.703 1.00 85.56 98 ALA A N 1
ATOM 760 C CA . ALA A 1 98 ? -9.935 2.709 10.951 1.00 85.56 98 ALA A CA 1
ATOM 761 C C . ALA A 1 98 ? -10.181 4.231 11.022 1.00 85.56 98 ALA A C 1
ATOM 763 O O . ALA A 1 98 ? -10.748 4.811 10.101 1.00 85.56 98 ALA A O 1
ATOM 764 N N . GLN A 1 99 ? -9.765 4.884 12.113 1.00 85.94 99 GLN A N 1
ATOM 765 C CA . GLN A 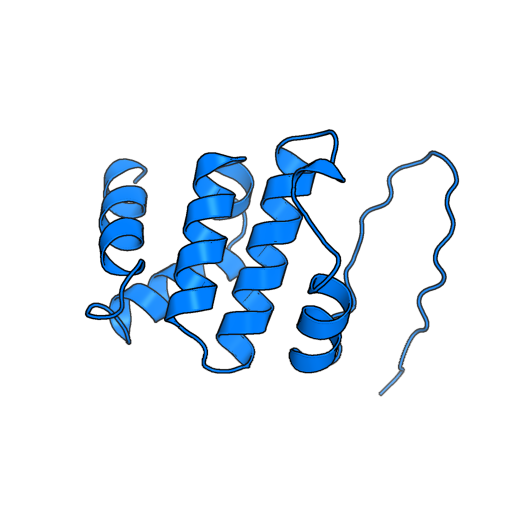1 99 ? -9.947 6.325 12.322 1.00 85.94 99 GLN A CA 1
ATOM 766 C C . GLN A 1 99 ? -8.818 7.188 11.736 1.00 85.94 99 GLN A C 1
ATOM 768 O O . GLN A 1 99 ? -8.951 8.409 11.699 1.00 85.94 99 GLN A O 1
ATOM 773 N N . VAL A 1 100 ? -7.717 6.584 11.278 1.00 87.50 100 VAL A N 1
ATOM 774 C CA . VAL A 1 100 ? -6.575 7.312 10.712 1.00 87.50 100 VAL A CA 1
ATOM 775 C C . VAL A 1 100 ? -6.929 7.847 9.322 1.00 87.50 100 VAL A C 1
ATOM 777 O O . VAL A 1 100 ? -7.597 7.182 8.523 1.00 87.50 100 VAL A O 1
ATOM 780 N N . VAL A 1 101 ? -6.470 9.065 9.032 1.00 81.88 101 VAL A N 1
ATOM 781 C CA . VAL A 1 101 ? -6.627 9.709 7.722 1.00 81.88 101 VAL A CA 1
ATOM 782 C C . VAL A 1 101 ? -6.040 8.806 6.627 1.00 81.88 101 VAL A C 1
ATOM 784 O O . VAL A 1 101 ? -5.054 8.102 6.831 1.00 81.88 101 VAL A O 1
ATOM 787 N N . GLY A 1 102 ? -6.712 8.732 5.478 1.00 84.31 102 GLY A N 1
ATOM 788 C CA . GLY A 1 102 ? -6.358 7.815 4.389 1.00 84.31 102 GLY A CA 1
ATOM 789 C C . GLY A 1 102 ? -6.854 6.375 4.578 1.00 84.31 102 GLY A C 1
ATOM 790 O O . GLY A 1 102 ? -7.239 5.751 3.597 1.00 84.31 102 GLY A O 1
ATOM 791 N N . VAL A 1 103 ? -6.968 5.842 5.804 1.00 83.88 103 VAL A N 1
ATOM 792 C CA . VAL A 1 103 ? -7.508 4.477 6.020 1.00 83.88 103 VAL A CA 1
ATOM 793 C C . VAL A 1 103 ? -9.005 4.410 5.706 1.00 83.88 103 VAL A C 1
ATOM 795 O O . VAL A 1 103 ? -9.466 3.430 5.126 1.00 83.88 103 VAL A O 1
ATOM 798 N N . ARG A 1 104 ? -9.763 5.469 6.020 1.00 83.38 104 ARG A N 1
ATOM 799 C CA . ARG A 1 104 ? -11.191 5.572 5.660 1.00 83.38 104 ARG A CA 1
ATOM 800 C C . ARG A 1 104 ? -11.411 5.597 4.147 1.00 83.38 104 ARG A C 1
ATOM 802 O O . ARG A 1 104 ? -12.345 4.980 3.659 1.00 83.38 104 ARG A O 1
ATOM 809 N N . GLU A 1 105 ? -10.550 6.291 3.408 1.00 85.69 105 GLU A N 1
ATOM 810 C CA . GLU A 1 105 ? -10.588 6.296 1.939 1.00 85.69 105 GLU A CA 1
ATOM 811 C C . GLU A 1 105 ? -10.128 4.943 1.378 1.00 85.69 105 GLU A C 1
ATOM 813 O O . GLU A 1 105 ? -10.679 4.438 0.406 1.00 85.69 105 GLU A O 1
ATOM 818 N N . LEU A 1 106 ? -9.158 4.295 2.026 1.00 84.12 106 LEU A N 1
ATOM 819 C CA . LEU A 1 106 ? -8.732 2.951 1.654 1.00 84.12 106 LEU A CA 1
ATOM 820 C C . LEU A 1 106 ? -9.903 1.959 1.779 1.00 84.12 106 LEU A C 1
ATOM 822 O O . LEU A 1 106 ? -10.126 1.143 0.890 1.00 84.12 106 LEU A O 1
ATOM 826 N N . ASP A 1 107 ? -10.689 2.057 2.849 1.00 81.88 107 ASP A N 1
ATOM 827 C CA . ASP A 1 107 ? -11.874 1.229 3.083 1.00 81.88 107 ASP A CA 1
ATOM 828 C C . ASP A 1 107 ? -12.915 1.333 1.954 1.00 81.88 107 ASP A C 1
ATOM 830 O O . ASP A 1 107 ? -13.387 0.306 1.455 1.00 81.88 107 ASP A O 1
ATOM 834 N N . THR A 1 108 ? -13.216 2.548 1.484 1.00 81.94 108 THR A N 1
ATOM 835 C CA . THR A 1 108 ? -14.174 2.757 0.386 1.00 81.94 108 THR A CA 1
ATOM 836 C C . THR A 1 108 ? -13.657 2.183 -0.933 1.00 81.94 108 THR A C 1
ATOM 838 O O . THR A 1 108 ? -14.395 1.504 -1.650 1.00 81.94 108 THR A O 1
ATOM 841 N N . VAL A 1 109 ? -12.371 2.376 -1.228 1.00 81.31 109 VAL A N 1
ATOM 842 C CA . VAL A 1 109 ? -11.715 1.876 -2.443 1.00 81.31 109 VAL A CA 1
ATOM 843 C C . VAL A 1 109 ? -11.707 0.347 -2.509 1.00 81.31 109 VAL A C 1
ATOM 845 O O . VAL A 1 109 ? -11.955 -0.224 -3.573 1.00 81.31 109 VAL A O 1
ATOM 848 N N . PHE A 1 110 ? -11.430 -0.324 -1.389 1.00 74.31 110 PHE A N 1
ATOM 849 C CA . PHE A 1 110 ? -11.399 -1.788 -1.331 1.00 74.31 110 PHE A CA 1
ATOM 850 C C . PHE A 1 110 ? -12.789 -2.420 -1.282 1.00 74.31 110 PHE A C 1
ATOM 852 O O . PHE A 1 110 ? -12.940 -3.542 -1.751 1.00 74.31 110 PHE A O 1
ATOM 859 N N . THR A 1 111 ? -13.790 -1.722 -0.745 1.00 71.06 111 THR A N 1
ATOM 860 C CA . THR A 1 111 ? -15.183 -2.197 -0.746 1.00 71.06 111 THR A CA 1
ATOM 861 C C . THR A 1 111 ? -15.825 -2.052 -2.129 1.00 71.06 111 THR A C 1
ATOM 863 O O . THR A 1 111 ? -16.647 -2.874 -2.506 1.00 71.06 111 THR A O 1
ATOM 866 N N . THR A 1 112 ? -15.414 -1.051 -2.913 1.00 63.88 112 THR A N 1
ATOM 867 C CA . THR A 1 112 ? -15.933 -0.813 -4.276 1.00 63.88 112 THR A CA 1
ATOM 868 C C . THR A 1 112 ? -15.297 -1.732 -5.334 1.00 63.88 112 THR A C 1
ATOM 870 O O . THR A 1 112 ? -15.890 -1.962 -6.380 1.00 63.88 112 THR A O 1
ATOM 873 N N . ASN A 1 113 ? -14.089 -2.252 -5.085 1.00 52.31 113 ASN A N 1
ATOM 874 C CA . ASN A 1 113 ? -13.361 -3.161 -5.992 1.00 52.31 113 ASN A CA 1
ATOM 875 C C . ASN A 1 113 ? -13.464 -4.654 -5.608 1.00 52.31 113 ASN A C 1
ATOM 877 O O . ASN A 1 113 ? -12.728 -5.469 -6.174 1.00 52.31 113 ASN A O 1
ATOM 881 N N . ALA A 1 114 ? -14.294 -5.001 -4.620 1.00 48.56 114 ALA A N 1
ATOM 882 C CA . ALA A 1 114 ? -14.575 -6.380 -4.212 1.00 48.56 114 ALA A CA 1
ATOM 883 C C . ALA A 1 114 ? -15.789 -6.927 -4.971 1.00 48.56 114 ALA A C 1
ATOM 885 O O . ALA A 1 114 ? -15.733 -8.121 -5.340 1.00 48.56 114 ALA A O 1
#

Solvent-accessible surface area (backbone atoms only — not comparable to full-atom values): 6639 Å² total; per-residue (Å²): 134,90,83,79,88,84,83,90,75,94,68,101,65,86,81,74,80,74,76,81,60,86,42,43,64,62,39,47,60,67,42,71,82,61,53,66,88,82,40,91,46,47,64,57,33,8,46,52,24,49,51,51,15,50,25,27,45,74,67,73,33,60,45,61,15,27,48,24,43,50,51,11,40,75,53,20,46,61,60,43,71,75,30,68,72,51,45,49,51,54,52,50,40,48,73,75,37,50,85,39,65,43,25,53,58,46,50,54,56,54,64,74,74,107

Organism: NCBI:txid66876

Foldseek 3Di:
DDDDDDDDDDDDDDPPPPPPCVDLVVLVVVVVPDDLVVDPALLVSLLSLLSNLVSCVNVVNLQSNLVSNVSSCVSPVCSCVVDVVNVVSLVCCCVPPVPHPSNVVSVVSVVVVD

Nearest PDB structures (foldseek):
  5fzr-assembly1_B  TM=4.466E-01  e=1.705E-01  synthetic construct
  3asf-assembly1_A  TM=5.485E-01  e=5.629E-01  Magnetospirillum gryphiswaldense MSR-1
  3kd7-assembly2_B  TM=5.707E-01  e=1.165E+00  unidentified
  6yxy-assembly1_BE  TM=4.569E-01  e=5.629E-01  Trypanosoma brucei brucei
  7v1m-assembly2_G  TM=4.849E-01  e=9.965E-01  Homo sapiens

pLDDT: mean 73.51, std 20.56, range [26.92, 94.25]

Secondary structure (DSSP, 8-state):
--PPP-----SSS--------SSHHHHHHHHTT--GGG-SSHHHHHHHHHHHHHHHHHTT-HHHHHHHHHHHHHH-HHHHHS-HHHHHHHHHHHHH-TTSTTHHHHHHHHHHT-